Protein AF-R4JP81-F1 (afdb_monomer_lite)

Foldseek 3Di:
DDDQDPVNVVVVVVVVVLVVQQVVQCPPDNDPVSSVVSVVVVVVVVVVVVVVVVVVVVVVD

pLDDT: mean 78.18, std 10.26, range [52.97, 90.94]

Organism: Ceratodon purpureus (NCBI:txid3225)

Radius of gyration: 15.8 Å; chains: 1; bounding box: 38×20×45 Å

Sequence (61 aa):
KESATSDDVVRATFQAHVMLHMLRESEGTLSSSNIEAAVAESSKRTHALYDDFKQQANSKG

Secondary structure (DSSP, 8-state):
-PPPPHHHHHHHHHHHHHHHHHHHH-SS---HHHHHHHHHHHHHHHHHHHHHHHHHHHHH-

Structure (mmCIF, N/CA/C/O backbone):
data_AF-R4JP81-F1
#
_entry.id   AF-R4JP81-F1
#
loop_
_atom_site.group_PDB
_atom_site.id
_atom_site.type_symbol
_atom_site.label_atom_id
_atom_site.label_alt_id
_atom_site.label_comp_id
_atom_site.label_asym_id
_atom_site.label_entity_id
_atom_site.label_seq_id
_atom_site.pdbx_PDB_ins_code
_atom_site.Cartn_x
_atom_site.Cartn_y
_atom_site.Cartn_z
_atom_site.occupancy
_atom_site.B_iso_or_equiv
_atom_site.auth_seq_id
_atom_site.auth_comp_id
_atom_site.auth_asym_id
_atom_site.auth_atom_id
_atom_site.pdbx_PDB_model_num
ATOM 1 N N . LYS A 1 1 ? 28.675 10.252 6.116 1.00 52.97 1 LYS A N 1
ATOM 2 C CA . LYS A 1 1 ? 27.218 10.519 6.081 1.00 52.97 1 LYS A CA 1
ATOM 3 C C . LYS A 1 1 ? 26.600 9.332 5.370 1.00 52.97 1 LYS A C 1
ATOM 5 O O . LYS A 1 1 ? 26.701 9.260 4.154 1.00 52.97 1 LYS A O 1
ATOM 10 N N . GLU A 1 2 ? 26.148 8.341 6.129 1.00 73.00 2 GLU A N 1
ATOM 11 C CA . GLU A 1 2 ? 25.555 7.129 5.564 1.00 73.00 2 GLU A CA 1
ATOM 12 C C . GLU A 1 2 ? 24.219 7.512 4.927 1.00 73.00 2 GLU A C 1
ATOM 14 O O . GLU A 1 2 ? 23.373 8.147 5.557 1.00 73.00 2 GLU A O 1
ATOM 19 N N . SER A 1 3 ? 24.101 7.253 3.628 1.00 76.75 3 SER A N 1
ATOM 20 C CA . SER A 1 3 ? 22.862 7.443 2.886 1.00 76.75 3 SER A CA 1
ATOM 21 C C . SER A 1 3 ? 21.932 6.295 3.239 1.00 76.75 3 SER A C 1
ATOM 23 O O . SER A 1 3 ? 22.359 5.144 3.171 1.00 76.75 3 SER A O 1
ATOM 25 N N . ALA A 1 4 ? 20.672 6.595 3.555 1.00 77.94 4 ALA A N 1
ATOM 26 C CA . ALA A 1 4 ? 19.643 5.566 3.627 1.00 77.94 4 ALA A CA 1
ATOM 27 C C . ALA A 1 4 ? 19.609 4.805 2.296 1.00 77.94 4 ALA A C 1
ATOM 29 O O . ALA A 1 4 ? 19.683 5.413 1.220 1.00 77.94 4 ALA A O 1
ATOM 30 N N . THR A 1 5 ? 19.558 3.481 2.372 1.00 86.06 5 THR A N 1
ATOM 31 C CA . THR A 1 5 ? 19.455 2.640 1.185 1.00 86.06 5 THR A CA 1
ATOM 32 C C . THR A 1 5 ? 18.026 2.682 0.646 1.00 86.06 5 THR A C 1
ATOM 34 O O . THR A 1 5 ? 17.084 3.060 1.344 1.00 86.06 5 THR A O 1
ATOM 37 N N . SER A 1 6 ? 17.836 2.275 -0.611 1.00 85.06 6 SER A N 1
ATOM 38 C CA . SER A 1 6 ? 16.485 2.152 -1.172 1.00 85.06 6 SER A CA 1
ATOM 39 C C . SER A 1 6 ? 15.611 1.182 -0.364 1.00 85.06 6 SER A C 1
ATOM 41 O O . SER 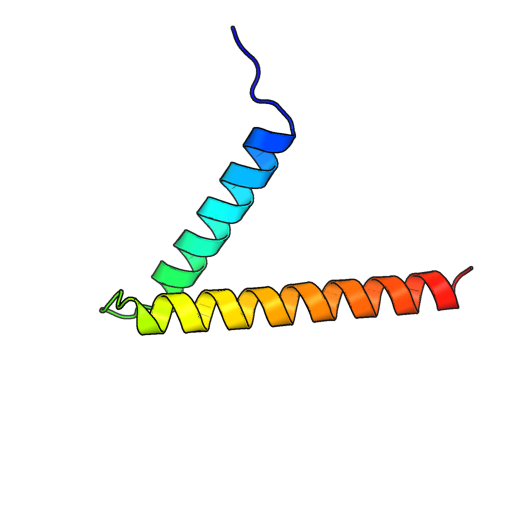A 1 6 ? 14.401 1.383 -0.298 1.00 85.06 6 SER A O 1
ATOM 43 N N . ASP A 1 7 ? 16.207 0.158 0.256 1.00 86.44 7 ASP A N 1
ATOM 44 C CA . ASP A 1 7 ? 15.497 -0.791 1.121 1.00 86.44 7 ASP A CA 1
ATOM 45 C C . ASP A 1 7 ? 14.988 -0.111 2.398 1.00 86.44 7 ASP A C 1
ATOM 47 O O . ASP A 1 7 ? 13.825 -0.276 2.768 1.00 86.44 7 ASP A O 1
ATOM 51 N N . ASP A 1 8 ? 15.816 0.739 3.013 1.00 89.38 8 ASP A N 1
ATOM 52 C CA . ASP A 1 8 ? 15.439 1.496 4.211 1.00 89.38 8 ASP A CA 1
ATOM 53 C C . ASP A 1 8 ? 14.253 2.426 3.936 1.00 89.38 8 ASP A C 1
ATOM 55 O O . ASP A 1 8 ? 13.332 2.523 4.747 1.00 89.38 8 ASP A O 1
ATOM 59 N N . VAL A 1 9 ? 14.240 3.077 2.768 1.00 87.75 9 VAL A N 1
ATOM 60 C CA . VAL A 1 9 ? 13.144 3.969 2.361 1.00 87.75 9 VAL A CA 1
ATOM 61 C C . VAL A 1 9 ? 11.848 3.186 2.149 1.00 87.75 9 VAL A C 1
ATOM 63 O O . VAL A 1 9 ? 10.795 3.600 2.641 1.00 87.75 9 VAL A O 1
ATOM 66 N N . VAL A 1 10 ? 11.904 2.044 1.456 1.00 87.75 10 VAL A N 1
ATOM 67 C CA . VAL A 1 10 ? 10.729 1.184 1.229 1.00 87.75 10 VAL A CA 1
ATOM 68 C C . VAL A 1 10 ? 10.187 0.655 2.555 1.00 87.75 10 VAL A C 1
ATOM 70 O O . VAL A 1 10 ? 8.981 0.721 2.800 1.00 87.75 10 VAL A O 1
ATOM 73 N N . ARG A 1 11 ? 11.072 0.206 3.449 1.00 87.06 11 ARG A N 1
ATOM 74 C CA . ARG A 1 11 ? 10.705 -0.298 4.774 1.00 87.06 11 ARG A CA 1
ATOM 75 C C . ARG A 1 11 ? 10.054 0.780 5.635 1.00 87.06 11 ARG A C 1
ATOM 77 O O . ARG A 1 11 ? 8.987 0.537 6.193 1.00 87.06 11 ARG A O 1
ATOM 84 N N . ALA A 1 12 ? 10.646 1.972 5.695 1.00 87.31 12 ALA A N 1
ATOM 85 C CA . ALA A 1 12 ? 10.089 3.100 6.435 1.00 87.31 12 ALA A CA 1
ATOM 86 C C . ALA A 1 12 ? 8.727 3.534 5.871 1.00 87.31 12 ALA A C 1
ATOM 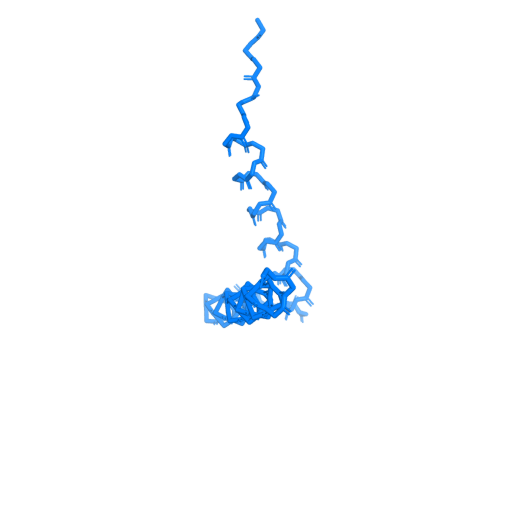88 O O . ALA A 1 12 ? 7.798 3.804 6.630 1.00 87.31 12 ALA A O 1
ATOM 89 N N . THR A 1 13 ? 8.576 3.539 4.543 1.00 85.69 13 THR A N 1
ATOM 90 C CA . THR A 1 13 ? 7.307 3.875 3.879 1.00 85.69 13 THR A CA 1
ATOM 91 C C . THR A 1 13 ? 6.221 2.853 4.203 1.00 85.69 13 THR A C 1
ATOM 93 O O . THR A 1 13 ? 5.103 3.233 4.545 1.00 85.69 13 THR A O 1
ATOM 96 N N . PHE A 1 14 ? 6.548 1.559 4.159 1.00 85.50 14 PHE A N 1
ATOM 97 C CA . PHE A 1 14 ? 5.620 0.497 4.538 1.00 85.50 14 PHE A CA 1
ATOM 98 C C . PHE A 1 14 ? 5.221 0.599 6.016 1.00 85.50 14 PHE A C 1
ATOM 100 O O . PHE A 1 14 ? 4.034 0.571 6.334 1.00 85.50 14 PHE A O 1
ATOM 107 N N . GLN A 1 15 ? 6.189 0.801 6.915 1.00 84.94 15 GLN A N 1
ATOM 108 C CA . GLN A 1 15 ? 5.926 0.989 8.344 1.00 84.94 15 GLN A CA 1
ATOM 109 C C . GLN A 1 15 ? 5.022 2.199 8.604 1.00 84.94 15 GLN A C 1
ATOM 111 O O . GLN A 1 15 ? 4.026 2.072 9.313 1.00 84.94 15 GLN A O 1
ATOM 116 N N . ALA A 1 16 ? 5.309 3.349 7.989 1.00 83.75 16 ALA A N 1
ATOM 117 C CA . ALA A 1 16 ? 4.487 4.548 8.122 1.00 83.75 16 ALA A CA 1
ATOM 118 C C . ALA A 1 16 ? 3.072 4.347 7.558 1.00 83.75 16 ALA A C 1
ATOM 120 O O . ALA A 1 16 ? 2.104 4.793 8.170 1.00 83.75 16 ALA A O 1
ATOM 121 N N . HIS A 1 17 ? 2.937 3.647 6.426 1.00 81.38 17 HIS A N 1
ATOM 122 C CA . HIS A 1 17 ? 1.641 3.321 5.833 1.00 81.38 17 HIS A CA 1
ATOM 123 C C . HIS A 1 17 ? 0.796 2.451 6.767 1.00 81.38 17 HIS A C 1
ATOM 125 O O . HIS A 1 17 ? -0.365 2.771 7.017 1.00 81.38 17 HIS A O 1
ATOM 131 N N . VAL A 1 18 ? 1.389 1.396 7.330 1.00 81.50 18 VAL A N 1
ATOM 132 C CA . VAL A 1 18 ? 0.714 0.525 8.296 1.00 81.50 18 VAL A CA 1
ATOM 133 C C . VAL A 1 18 ?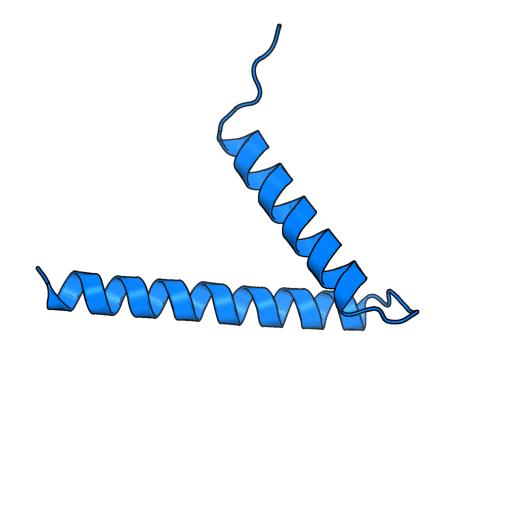 0.323 1.317 9.548 1.00 81.50 18 VAL A C 1
ATOM 135 O O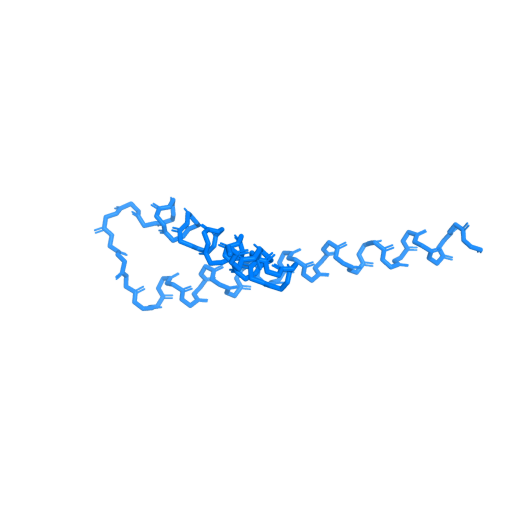 . VAL A 1 18 ? -0.826 1.238 9.970 1.00 81.50 18 VAL A O 1
ATOM 138 N N . MET A 1 19 ? 1.220 2.138 10.105 1.00 80.31 19 MET A N 1
ATOM 139 C CA . MET A 1 19 ? 0.917 2.976 11.275 1.00 80.31 19 MET A CA 1
ATOM 140 C C . MET A 1 19 ? -0.218 3.975 11.006 1.00 80.31 19 MET A C 1
ATOM 142 O O . MET A 1 19 ? -1.116 4.118 11.832 1.00 80.31 19 MET A O 1
ATOM 146 N N . LEU A 1 20 ? -0.216 4.648 9.852 1.00 79.38 20 LEU A N 1
ATOM 147 C CA . LEU A 1 20 ? -1.296 5.554 9.446 1.00 79.38 20 LEU A CA 1
ATOM 148 C C . LEU A 1 20 ? -2.624 4.819 9.273 1.00 79.38 20 LEU A C 1
ATOM 150 O O . LEU A 1 20 ? -3.668 5.349 9.647 1.00 79.38 20 LEU A O 1
ATOM 154 N N . HIS A 1 21 ? -2.592 3.606 8.724 1.00 72.12 21 HIS A N 1
ATOM 155 C CA . HIS A 1 21 ? -3.786 2.786 8.572 1.00 72.12 21 HIS A CA 1
ATOM 156 C C . HIS A 1 21 ? -4.353 2.381 9.936 1.00 72.12 21 HIS A C 1
ATOM 158 O O . HIS A 1 21 ? -5.537 2.598 10.181 1.00 72.12 21 HIS A O 1
ATOM 164 N N . MET A 1 22 ? -3.492 1.930 10.855 1.00 69.88 22 MET A N 1
ATOM 165 C CA . MET A 1 22 ? -3.867 1.614 12.235 1.00 69.88 22 MET A CA 1
ATOM 166 C C . MET A 1 22 ? -4.473 2.822 12.958 1.00 69.88 22 MET A C 1
ATOM 168 O O . MET A 1 22 ? -5.506 2.682 13.605 1.00 69.88 22 MET A O 1
ATOM 172 N N . LEU A 1 23 ? -3.865 4.009 12.843 1.00 69.88 23 LEU A N 1
ATOM 173 C CA . LEU A 1 23 ? -4.377 5.240 13.460 1.00 69.88 23 LEU A CA 1
ATOM 174 C C . LEU A 1 23 ? -5.724 5.672 12.874 1.00 69.88 23 LEU A C 1
ATOM 176 O O . LEU A 1 23 ? -6.565 6.197 13.595 1.00 69.88 23 LEU A O 1
ATOM 180 N N . ARG A 1 24 ? -5.928 5.459 11.572 1.00 68.25 24 ARG A N 1
ATOM 181 C CA . ARG A 1 24 ? -7.159 5.836 10.873 1.00 68.25 24 ARG A CA 1
ATOM 182 C C . ARG A 1 24 ? -8.320 4.877 11.145 1.00 68.25 24 ARG A C 1
ATOM 184 O O . ARG A 1 24 ? -9.461 5.316 11.130 1.00 68.25 24 ARG A O 1
ATOM 191 N N . GLU A 1 25 ? -8.044 3.594 11.366 1.00 63.78 25 GLU A N 1
ATOM 192 C CA . GLU A 1 25 ? -9.070 2.584 11.674 1.00 63.78 25 GLU A CA 1
ATOM 193 C C . GLU A 1 25 ? -9.323 2.411 13.176 1.00 63.78 25 GLU A C 1
ATOM 195 O O . GLU A 1 25 ? -10.331 1.837 13.582 1.00 63.78 25 GLU A O 1
ATOM 200 N N . SER A 1 26 ? -8.435 2.941 14.017 1.00 58.78 26 SER A N 1
ATOM 201 C CA . SER A 1 26 ? -8.603 2.951 15.467 1.00 58.78 26 SER A CA 1
ATOM 202 C C . SER A 1 26 ? -9.216 4.275 15.914 1.00 58.78 26 SER A C 1
ATOM 204 O O . SER A 1 26 ? -8.516 5.123 16.463 1.00 58.78 26 SER A O 1
ATOM 206 N N . GLU A 1 27 ? -10.531 4.451 15.752 1.00 59.78 27 GLU A N 1
ATOM 207 C CA . GLU A 1 27 ? -11.299 5.500 16.452 1.00 59.78 27 GLU A CA 1
ATOM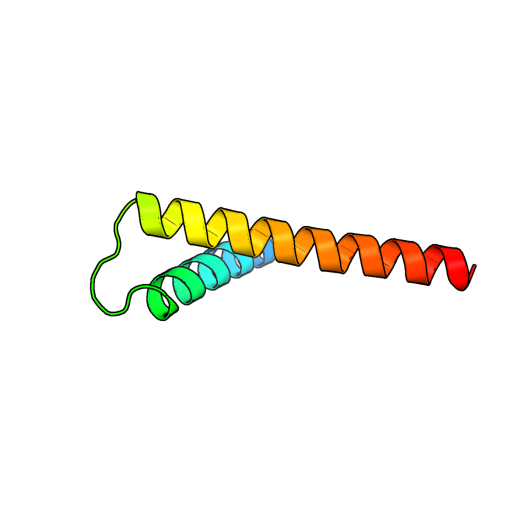 208 C C . GLU A 1 27 ? -11.374 5.221 17.974 1.00 59.78 27 GLU A C 1
ATOM 210 O O . GLU A 1 27 ? -12.442 5.134 18.571 1.00 59.78 27 GLU A O 1
ATOM 215 N N . GLY A 1 28 ? -10.215 5.056 18.624 1.00 59.38 28 GLY A N 1
ATOM 216 C CA . GLY A 1 28 ? -10.079 5.019 20.081 1.00 59.38 28 GLY A CA 1
ATOM 217 C C . GLY A 1 28 ? -9.514 3.738 20.698 1.00 59.38 28 GLY A C 1
ATOM 218 O O . GLY A 1 28 ? -9.366 3.701 21.919 1.00 59.38 28 GLY A O 1
ATOM 219 N N . THR A 1 29 ? -9.175 2.679 19.950 1.00 60.22 29 THR A N 1
ATOM 220 C CA . THR A 1 29 ? -8.569 1.482 20.579 1.00 60.22 29 THR A CA 1
ATOM 221 C C . THR A 1 29 ? -7.685 0.674 19.626 1.00 60.22 29 THR A C 1
ATOM 223 O O . THR A 1 29 ? -8.164 -0.109 18.811 1.00 60.22 29 THR A O 1
ATOM 226 N N . LEU A 1 30 ? -6.365 0.836 19.760 1.00 62.50 30 LEU A N 1
ATOM 227 C CA . LEU A 1 30 ? -5.360 0.003 19.092 1.00 62.50 30 LEU A CA 1
ATOM 228 C C . LEU A 1 30 ? -5.272 -1.357 19.805 1.00 62.50 30 LEU A C 1
ATOM 230 O O . LEU A 1 30 ? -4.435 -1.554 20.682 1.00 62.50 30 LEU A O 1
ATOM 234 N N . SER A 1 31 ? -6.166 -2.286 19.469 1.00 65.69 31 SER A N 1
ATOM 235 C CA . SER A 1 31 ? -6.069 -3.685 19.912 1.00 65.69 31 SER A CA 1
ATOM 236 C C . SER A 1 31 ? -5.315 -4.526 18.876 1.00 65.69 31 SER A C 1
ATOM 238 O O . SER A 1 31 ? -5.466 -4.295 17.677 1.00 65.69 31 SER A O 1
ATOM 240 N N . SER A 1 32 ? -4.539 -5.527 19.319 1.00 64.75 32 SER A N 1
ATOM 241 C CA . SER A 1 32 ? -3.793 -6.449 18.433 1.00 64.75 32 SER A CA 1
ATOM 242 C C . SER A 1 32 ? -4.685 -7.047 17.342 1.00 64.75 32 SER A C 1
ATOM 244 O O . SER A 1 32 ? -4.289 -7.119 16.185 1.00 64.75 32 SER A O 1
ATOM 246 N N . SER A 1 33 ? -5.933 -7.374 17.684 1.00 66.81 33 SER A N 1
ATOM 247 C CA . SER A 1 33 ? -6.888 -7.949 16.735 1.00 66.81 33 SER A CA 1
ATOM 248 C C . SER A 1 33 ? -7.289 -6.969 15.620 1.00 66.81 33 SER A C 1
ATOM 250 O O . SER A 1 33 ? -7.411 -7.363 14.462 1.00 66.81 33 SER A O 1
ATOM 252 N N . ASN A 1 34 ? -7.418 -5.676 15.938 1.00 68.31 34 ASN A N 1
ATOM 253 C CA . ASN A 1 34 ? -7.731 -4.627 14.961 1.00 68.31 34 ASN A CA 1
ATOM 254 C C . ASN A 1 34 ? -6.540 -4.375 14.026 1.00 68.31 34 ASN A C 1
ATOM 256 O O . ASN A 1 34 ? -6.717 -4.133 12.836 1.00 68.31 34 ASN A O 1
ATOM 260 N N . ILE A 1 35 ? -5.323 -4.482 14.561 1.00 70.12 35 ILE A N 1
ATOM 261 C CA . ILE A 1 35 ? -4.078 -4.378 13.800 1.00 70.12 35 ILE A CA 1
ATOM 262 C C . ILE A 1 35 ? -3.947 -5.531 12.799 1.00 70.12 35 ILE A C 1
ATOM 264 O O . ILE A 1 35 ? -3.647 -5.303 11.629 1.00 70.12 35 ILE A O 1
ATOM 268 N N . GLU A 1 36 ? -4.185 -6.765 13.242 1.00 76.31 36 GLU A N 1
ATOM 269 C CA . GLU A 1 36 ? -4.123 -7.948 12.380 1.00 76.31 36 GLU A CA 1
ATOM 270 C C . GLU A 1 36 ? -5.155 -7.869 11.247 1.00 76.31 36 GLU A C 1
ATOM 272 O O . GLU A 1 36 ? -4.833 -8.174 10.097 1.00 76.31 36 GLU A O 1
ATOM 277 N N . ALA A 1 37 ? -6.366 -7.386 11.547 1.00 76.62 37 ALA A N 1
ATOM 278 C CA . ALA A 1 37 ? -7.405 -7.156 10.548 1.00 76.62 37 ALA A CA 1
ATOM 279 C C . ALA A 1 37 ? -6.994 -6.095 9.508 1.00 76.62 37 ALA A C 1
ATOM 281 O O . ALA A 1 37 ? -7.088 -6.359 8.308 1.00 76.62 37 ALA A O 1
ATOM 282 N N . ALA A 1 38 ? -6.470 -4.948 9.953 1.00 73.88 38 ALA A N 1
ATOM 283 C CA . ALA A 1 38 ? -6.003 -3.867 9.081 1.00 73.88 38 ALA A CA 1
ATOM 284 C C . ALA A 1 38 ? -4.845 -4.311 8.166 1.00 73.88 38 ALA A C 1
ATOM 286 O O . ALA A 1 38 ? -4.836 -4.050 6.960 1.00 73.88 38 ALA A O 1
ATOM 287 N N . VAL A 1 39 ? -3.867 -5.045 8.712 1.00 79.12 39 VAL A N 1
ATOM 288 C CA . VAL A 1 39 ? -2.743 -5.581 7.926 1.00 79.12 39 VAL A CA 1
ATOM 289 C C . VAL A 1 39 ? -3.230 -6.618 6.912 1.00 79.12 39 VAL A C 1
ATOM 291 O O . VAL A 1 39 ? -2.807 -6.583 5.753 1.00 79.12 39 VAL A O 1
ATOM 294 N N . ALA A 1 40 ? -4.139 -7.513 7.305 1.00 80.44 40 ALA A N 1
ATOM 295 C CA . ALA A 1 40 ? -4.709 -8.503 6.397 1.00 80.44 40 ALA A CA 1
ATOM 296 C C . ALA A 1 40 ? -5.512 -7.849 5.260 1.00 80.44 40 ALA A C 1
ATOM 298 O O . ALA A 1 40 ? -5.405 -8.277 4.108 1.00 80.44 40 ALA A O 1
ATOM 299 N N . GLU A 1 41 ? -6.291 -6.803 5.550 1.00 81.12 41 GLU A N 1
ATOM 300 C CA . GLU A 1 41 ? -7.034 -6.066 4.526 1.00 81.12 41 GLU A CA 1
ATOM 301 C C . GLU A 1 41 ? -6.095 -5.320 3.567 1.00 81.12 41 GLU A C 1
ATOM 303 O O . GLU A 1 41 ? -6.230 -5.441 2.344 1.00 81.12 41 GLU A O 1
ATOM 308 N N . SER A 1 42 ? -5.096 -4.613 4.099 1.00 78.25 42 SER A N 1
ATOM 309 C CA . SER A 1 42 ? -4.099 -3.903 3.290 1.00 78.25 42 SER A CA 1
ATOM 310 C C . SER A 1 42 ? -3.292 -4.859 2.399 1.00 78.25 42 SER A C 1
ATOM 312 O O . SER A 1 42 ? -3.078 -4.585 1.212 1.00 78.25 42 SER A O 1
ATOM 314 N N . SER A 1 43 ? -2.932 -6.039 2.918 1.00 85.06 43 SER A N 1
ATOM 315 C CA . SER A 1 43 ? -2.273 -7.100 2.149 1.00 85.06 43 SER A CA 1
ATOM 316 C C . SER A 1 43 ? -3.154 -7.611 1.003 1.00 85.06 43 SER A C 1
ATOM 318 O O . SER A 1 43 ? -2.698 -7.646 -0.142 1.00 85.06 43 SER A O 1
ATOM 320 N N . LYS A 1 44 ? -4.437 -7.914 1.266 1.00 87.44 44 LYS A N 1
ATOM 321 C CA . LYS A 1 44 ? -5.400 -8.323 0.225 1.00 87.44 44 LYS A CA 1
ATOM 322 C C . LYS A 1 44 ? -5.535 -7.270 -0.871 1.00 87.44 44 LYS A C 1
ATOM 324 O O . LYS A 1 44 ? -5.510 -7.606 -2.053 1.00 87.44 44 LYS A O 1
ATOM 329 N N . ARG A 1 45 ? -5.653 -5.997 -0.489 1.00 85.19 45 ARG A N 1
ATOM 330 C CA . ARG A 1 45 ? -5.795 -4.881 -1.432 1.00 85.19 45 ARG A CA 1
ATOM 331 C C . ARG A 1 45 ? -4.552 -4.720 -2.306 1.00 85.19 45 ARG A C 1
ATOM 333 O O . ARG A 1 45 ? -4.672 -4.558 -3.516 1.00 85.19 45 ARG A O 1
ATOM 340 N N . THR A 1 46 ? -3.369 -4.816 -1.704 1.00 83.12 46 THR A N 1
ATOM 341 C CA . THR A 1 46 ? -2.089 -4.741 -2.422 1.00 83.12 46 THR A CA 1
ATOM 342 C C . THR A 1 46 ? -1.935 -5.900 -3.407 1.00 83.12 46 THR A C 1
ATOM 344 O O . THR A 1 46 ? -1.551 -5.683 -4.554 1.00 83.12 46 THR A O 1
ATOM 347 N N . HIS A 1 47 ? -2.302 -7.118 -2.998 1.00 87.44 47 HIS A N 1
ATOM 348 C CA . HIS A 1 47 ? -2.311 -8.283 -3.884 1.00 87.44 47 HIS A CA 1
ATOM 349 C C . HIS A 1 47 ? -3.261 -8.105 -5.071 1.00 87.44 47 HIS A C 1
ATOM 351 O O . HIS A 1 47 ? -2.859 -8.355 -6.203 1.00 87.44 47 HIS A O 1
ATOM 357 N N . ALA A 1 48 ? -4.481 -7.617 -4.835 1.00 88.06 48 ALA A N 1
ATOM 358 C CA . ALA A 1 48 ? -5.450 -7.376 -5.902 1.00 88.06 48 ALA A CA 1
ATOM 359 C C . ALA A 1 48 ? -4.937 -6.356 -6.934 1.00 88.06 48 ALA A C 1
ATOM 361 O O . ALA A 1 48 ? -5.064 -6.582 -8.134 1.00 88.06 48 ALA A O 1
ATOM 362 N N . LEU A 1 49 ? -4.302 -5.268 -6.479 1.00 88.75 49 LEU A N 1
ATOM 363 C CA . LEU A 1 49 ? -3.678 -4.278 -7.366 1.00 88.75 49 LEU A CA 1
ATOM 364 C C . LEU A 1 49 ? -2.530 -4.881 -8.185 1.00 88.75 49 LEU A C 1
ATOM 366 O O . LEU A 1 49 ? -2.372 -4.564 -9.362 1.00 88.75 49 LEU A O 1
ATOM 370 N N . TYR A 1 50 ? -1.728 -5.757 -7.578 1.00 89.81 50 TYR A N 1
ATOM 371 C CA . TYR A 1 50 ? -0.642 -6.436 -8.279 1.00 89.81 50 TYR A CA 1
ATOM 372 C C . TYR A 1 50 ? -1.150 -7.469 -9.298 1.00 89.81 50 TYR A C 1
ATOM 374 O O . TYR A 1 50 ? -0.582 -7.603 -10.382 1.00 89.81 50 TYR A O 1
ATOM 382 N N . ASP A 1 51 ? -2.225 -8.191 -8.983 1.00 89.44 51 ASP A N 1
ATOM 383 C CA . ASP A 1 51 ? -2.864 -9.114 -9.923 1.00 89.44 51 ASP A CA 1
ATOM 384 C C . ASP A 1 51 ? -3.474 -8.375 -11.119 1.00 89.44 51 ASP A C 1
ATOM 386 O O . ASP A 1 51 ? -3.248 -8.789 -12.258 1.00 89.44 51 ASP A O 1
ATOM 390 N N . ASP A 1 52 ? -4.155 -7.252 -10.882 1.00 90.12 52 ASP A N 1
ATOM 391 C CA . ASP A 1 52 ? -4.668 -6.378 -11.942 1.00 90.12 52 ASP A CA 1
ATOM 392 C C . ASP A 1 52 ? -3.531 -5.850 -12.833 1.00 90.12 52 ASP A C 1
ATOM 394 O O . ASP A 1 52 ? -3.588 -5.957 -14.059 1.00 90.12 52 ASP A O 1
ATOM 398 N N . PHE A 1 53 ? -2.430 -5.400 -12.224 1.00 90.56 53 PHE A N 1
ATOM 399 C CA . PHE A 1 53 ? -1.229 -4.994 -12.953 1.00 90.56 53 PHE A CA 1
ATOM 400 C C . PHE A 1 53 ? -0.691 -6.113 -13.860 1.00 90.56 53 PHE A C 1
ATOM 402 O O . PHE A 1 53 ? -0.400 -5.869 -15.033 1.00 90.56 53 PHE A O 1
ATOM 409 N N . LYS A 1 54 ? -0.591 -7.352 -13.358 1.00 90.94 54 LYS A N 1
ATOM 410 C CA . LYS A 1 54 ? -0.144 -8.505 -14.162 1.00 90.94 54 LYS A CA 1
ATOM 411 C C . LYS A 1 54 ? -1.098 -8.810 -15.314 1.00 90.94 54 LYS A C 1
ATOM 413 O O . LYS A 1 54 ? -0.638 -9.104 -16.415 1.00 90.94 54 LYS A O 1
ATOM 418 N N . GLN A 1 55 ? -2.410 -8.752 -15.080 1.00 88.88 55 GLN A N 1
ATOM 41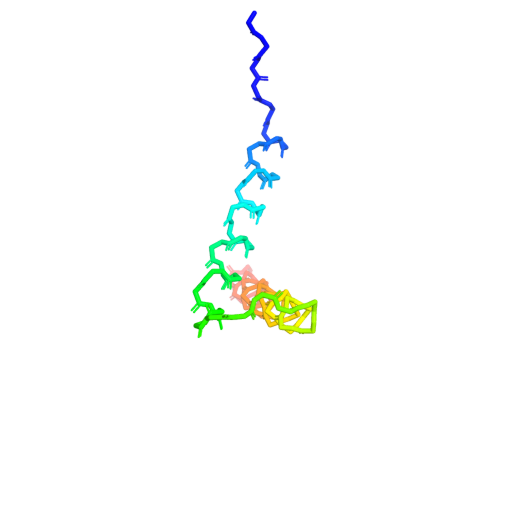9 C CA . GLN A 1 55 ? -3.400 -8.969 -16.138 1.00 88.88 55 GLN A CA 1
ATOM 420 C C . GLN A 1 55 ? -3.282 -7.910 -17.235 1.00 88.88 55 GLN A C 1
ATOM 422 O O . GLN A 1 55 ? -3.249 -8.253 -18.417 1.00 88.88 55 GLN A O 1
ATOM 427 N N . GLN A 1 56 ? -3.141 -6.639 -16.857 1.00 86.31 56 GLN A N 1
ATOM 428 C CA . GLN A 1 56 ? -2.937 -5.553 -17.811 1.00 86.31 56 GLN A CA 1
ATOM 429 C C . GLN A 1 56 ? -1.625 -5.701 -18.592 1.00 86.31 56 GLN A C 1
ATOM 431 O O . GLN A 1 56 ? -1.614 -5.469 -19.801 1.00 86.31 56 GLN A O 1
ATOM 436 N N . ALA A 1 57 ? -0.538 -6.112 -17.934 1.00 84.38 57 ALA A N 1
ATOM 437 C CA . ALA A 1 57 ? 0.746 -6.358 -18.587 1.00 84.38 57 ALA A CA 1
ATOM 438 C C . ALA A 1 57 ? 0.652 -7.494 -19.619 1.00 84.38 57 ALA A C 1
ATOM 440 O O . ALA A 1 57 ? 1.091 -7.323 -20.752 1.00 84.38 57 ALA A O 1
ATOM 441 N N . ASN A 1 58 ? 0.004 -8.609 -19.266 1.00 81.50 58 ASN A N 1
ATOM 442 C CA . ASN A 1 58 ? -0.207 -9.736 -20.180 1.00 81.50 58 ASN A CA 1
ATOM 443 C C . ASN A 1 58 ? -1.167 -9.403 -21.331 1.00 81.50 58 ASN A C 1
ATOM 445 O O . ASN A 1 58 ? -1.070 -10.000 -22.395 1.00 81.50 58 ASN A O 1
ATOM 449 N N . SER A 1 59 ? -2.104 -8.473 -21.130 1.00 80.56 59 SER A N 1
ATOM 450 C CA . SER A 1 59 ? -3.043 -8.047 -22.173 1.00 80.56 59 SER A CA 1
ATOM 451 C C . SER A 1 59 ? -2.441 -7.050 -23.170 1.00 80.56 59 SER A C 1
ATOM 453 O O . SER A 1 59 ? -3.035 -6.844 -24.229 1.00 80.56 59 SER A O 1
ATOM 455 N N . LYS A 1 60 ? -1.335 -6.377 -22.826 1.00 72.50 60 LYS A N 1
ATOM 456 C CA . LYS A 1 60 ? -0.689 -5.347 -23.661 1.00 72.50 60 LYS A CA 1
ATOM 457 C C . LYS A 1 60 ? 0.668 -5.780 -24.237 1.00 72.50 60 LYS A C 1
ATOM 459 O O . LYS A 1 60 ? 1.315 -4.954 -24.881 1.00 72.50 60 LYS A O 1
ATOM 464 N N . GLY A 1 61 ? 1.089 -7.020 -23.978 1.00 53.25 61 GLY A N 1
ATOM 465 C CA . GLY A 1 61 ? 2.310 -7.646 -24.498 1.00 53.25 61 GLY A CA 1
ATOM 466 C C . GLY A 1 61 ? 2.044 -8.533 -25.702 1.00 53.25 61 GLY A C 1
ATOM 467 O O . GLY A 1 61 ? 1.011 -9.236 -25.687 1.00 53.25 61 GLY A O 1
#